Protein AF-A0A956NRP5-F1 (afdb_monomer)

Radius of gyration: 17.16 Å; Cα contacts (8 Å, |Δi|>4): 337; chains: 1; bounding box: 50×30×50 Å

Mean predicted aligned error: 6.6 Å

Sequence (161 aa):
PGDSTLALYGPAGWVKGKVTLPVVRRGLATGTPEEQLRQMMQPGAQNDGVVVPTVLGVHRRPDGRYVVVHYQSESQDLEGTSRLEFARANYWISLLSADLAQGCVDGQLPDPPAELVRPIFHGDTVSLYVRHESAGDGVRHVLRKYLVSETGCQWLPVGSG

Nearest PDB structures (foldseek):
  5bka-assembly1_B  TM=5.297E-01  e=4.860E+00  Streptomyces coelicolor A3(2)
  5bka-assembl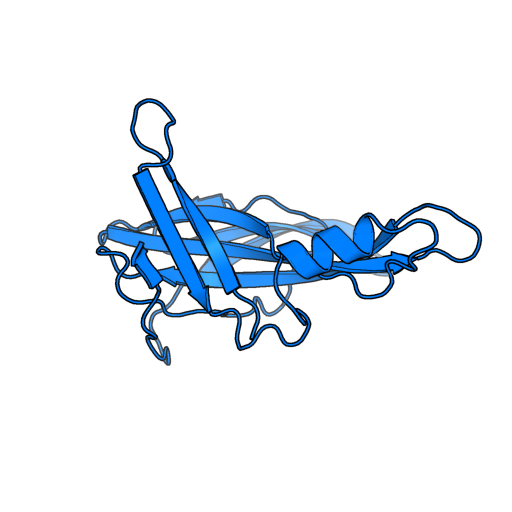y2_F  TM=5.244E-01  e=4.619E+00  Streptomyces coelicolor A3(2)
  5bka-assembly2_E  TM=5.013E-01  e=6.272E+00  Streptomyces coelicolor A3(2)
  5jqm-assembly1_B  TM=3.023E-01  e=2.262E+00  Saccharomyces cerevisiae S288C
  5jqm-assembly1_A  TM=2.703E-01  e=6.272E+00  Saccharomyces cerevisiae S288C

pLDDT: mean 84.11, std 10.24, range [55.72, 96.81]

Solvent-accessible surface area (backbone atoms only — not comparable to full-atom values): 9411 Å² total; per-residue (Å²): 124,20,67,47,76,44,77,39,64,42,100,86,70,46,80,72,37,38,39,36,39,67,44,76,76,65,88,57,54,72,61,48,71,68,55,48,52,53,49,71,68,39,90,87,53,78,51,58,62,46,48,57,81,39,80,66,40,76,43,76,30,91,89,47,26,32,44,37,35,33,36,35,39,31,27,35,62,42,88,98,52,97,49,78,41,73,76,41,45,45,37,30,38,28,41,29,44,64,85,49,53,33,26,34,56,64,43,67,52,93,78,49,44,77,62,96,62,70,64,44,80,56,74,60,32,44,31,41,66,29,75,44,77,45,101,85,78,50,80,45,78,45,78,48,77,44,78,69,74,75,79,92,59,67,74,37,82,28,50,68,90

Foldseek 3Di:
DEWDKDFDADPVGDGPWIKIDDPPPVVQDDDYPVVLVVQVPDVPRFQASRKDWDWQDWDQAPVQKIKTKIKIFGWHDDPPDPDTDGPDIWIFIKIADNVSFKIQTGDTDPDDARDDFHWDDDHQKTWTWHWDQDPPPGIDIDIDIDGHDPPPTDIDTIDID

Structure (mmCIF, N/CA/C/O backbone):
data_AF-A0A956NRP5-F1
#
_entry.id   AF-A0A956NRP5-F1
#
loop_
_atom_site.group_PDB
_atom_site.id
_atom_site.type_symbol
_atom_site.label_atom_id
_atom_site.label_alt_id
_atom_site.label_comp_id
_atom_site.label_asym_id
_atom_site.label_entity_id
_atom_site.label_seq_id
_atom_site.pdbx_PDB_ins_code
_atom_site.Cartn_x
_atom_site.Cartn_y
_atom_site.Cartn_z
_atom_site.occupancy
_atom_site.B_iso_or_equiv
_atom_site.auth_seq_id
_atom_site.auth_comp_id
_atom_site.auth_asym_id
_atom_site.auth_atom_id
_atom_site.pdbx_PDB_model_num
ATOM 1 N N . PRO A 1 1 ? -4.810 16.072 -5.680 1.00 57.84 1 PRO A N 1
ATOM 2 C CA . PRO A 1 1 ? -4.176 14.933 -4.974 1.00 57.84 1 PRO A CA 1
ATOM 3 C C . PRO A 1 1 ? -4.887 13.647 -5.381 1.00 57.84 1 PRO A C 1
ATOM 5 O O . PRO A 1 1 ? -6.111 13.660 -5.439 1.00 57.84 1 PRO A O 1
ATOM 8 N N . GLY A 1 2 ? -4.144 12.600 -5.740 1.00 65.69 2 GLY A N 1
ATOM 9 C CA . GLY A 1 2 ? -4.763 11.309 -6.029 1.00 65.69 2 GLY A CA 1
ATOM 10 C C . GLY A 1 2 ? -5.356 10.687 -4.764 1.00 65.69 2 GLY A C 1
ATOM 11 O O . GLY A 1 2 ? -4.888 10.962 -3.654 1.00 65.69 2 GLY A O 1
ATOM 12 N N . ASP A 1 3 ? -6.314 9.786 -4.960 1.00 74.75 3 ASP A N 1
ATOM 13 C CA . ASP A 1 3 ? -6.931 8.980 -3.910 1.00 74.75 3 ASP A CA 1
ATOM 14 C C . ASP A 1 3 ? -6.869 7.490 -4.278 1.00 74.75 3 ASP A C 1
ATOM 16 O O . ASP A 1 3 ? -6.924 7.118 -5.452 1.00 74.75 3 ASP A O 1
ATOM 20 N N . SER A 1 4 ? -6.762 6.618 -3.273 1.00 78.69 4 SER A N 1
ATOM 21 C CA . SER A 1 4 ? -6.890 5.166 -3.439 1.00 78.69 4 SER A CA 1
ATOM 22 C C . SER A 1 4 ? -8.109 4.676 -2.672 1.00 78.69 4 SER A C 1
ATOM 24 O O . SER A 1 4 ? -8.189 4.824 -1.455 1.00 78.69 4 SER A O 1
ATOM 26 N N . THR A 1 5 ? -9.067 4.083 -3.379 1.00 84.38 5 THR A N 1
ATOM 27 C CA . THR A 1 5 ? -10.317 3.619 -2.773 1.00 84.38 5 THR A CA 1
ATOM 28 C C . THR A 1 5 ? -10.301 2.113 -2.540 1.00 84.38 5 THR A C 1
ATOM 30 O O . THR A 1 5 ? -10.093 1.321 -3.457 1.00 84.38 5 THR A O 1
ATOM 33 N N . LEU A 1 6 ? -10.584 1.714 -1.304 1.00 84.38 6 LEU A N 1
ATOM 34 C CA . LEU A 1 6 ? -10.861 0.341 -0.905 1.00 84.38 6 LEU A CA 1
ATOM 35 C C . LEU A 1 6 ? -12.370 0.128 -0.868 1.00 84.38 6 LEU A C 1
ATOM 37 O O . LEU A 1 6 ? -13.071 0.811 -0.127 1.00 84.38 6 LEU A O 1
ATOM 41 N N . ALA A 1 7 ? -12.877 -0.842 -1.623 1.00 86.06 7 ALA A N 1
ATOM 42 C CA . ALA A 1 7 ? -14.251 -1.300 -1.459 1.00 86.06 7 ALA A CA 1
ATOM 43 C C . ALA A 1 7 ? -14.341 -2.271 -0.273 1.00 86.06 7 ALA A C 1
ATOM 45 O O . ALA A 1 7 ? -13.576 -3.233 -0.178 1.00 86.06 7 ALA A O 1
ATOM 46 N N . LEU A 1 8 ? -15.291 -2.025 0.626 1.00 83.19 8 LEU A N 1
ATOM 47 C CA . LEU A 1 8 ? -15.625 -2.915 1.730 1.00 83.19 8 LEU A CA 1
ATOM 48 C C . LEU A 1 8 ? -16.727 -3.858 1.265 1.00 83.19 8 LEU A C 1
ATOM 50 O O . LEU A 1 8 ? -17.792 -3.398 0.863 1.00 83.19 8 LEU A O 1
ATOM 54 N N . TYR A 1 9 ? -16.498 -5.164 1.341 1.00 84.50 9 TYR A N 1
ATOM 55 C CA . TYR A 1 9 ? -17.477 -6.161 0.915 1.00 84.50 9 TYR A CA 1
ATOM 56 C C . TYR A 1 9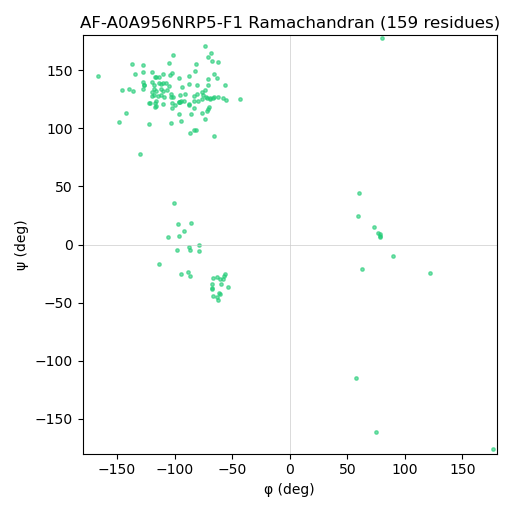 ? -18.152 -6.821 2.118 1.00 84.50 9 TYR A C 1
ATOM 58 O O . TYR A 1 9 ? -17.503 -7.166 3.106 1.00 84.50 9 TYR A O 1
ATOM 66 N N . GLY A 1 10 ? -19.472 -6.986 2.040 1.00 80.12 10 GLY A N 1
ATOM 67 C CA . GLY A 1 10 ? -20.236 -7.786 2.990 1.00 80.12 10 GLY A CA 1
ATOM 68 C C . GLY A 1 10 ? -20.014 -9.293 2.784 1.00 80.12 10 GLY A C 1
ATOM 69 O O . GLY A 1 10 ? -19.459 -9.702 1.764 1.00 80.12 10 GLY A O 1
ATOM 70 N N . PRO A 1 11 ? -20.503 -10.148 3.702 1.00 81.88 11 PRO A N 1
ATOM 71 C CA . PRO A 1 11 ? -20.330 -11.604 3.615 1.00 81.88 11 PRO A CA 1
ATOM 72 C C . PRO A 1 11 ? -20.866 -12.233 2.322 1.00 81.88 11 PRO A C 1
ATOM 74 O O . PRO A 1 11 ? -20.367 -13.261 1.884 1.00 81.88 11 PRO A O 1
ATOM 77 N N . ALA A 1 12 ? -21.869 -11.608 1.701 1.00 89.50 12 ALA A N 1
ATOM 78 C CA . ALA A 1 12 ? -22.452 -12.050 0.436 1.00 89.50 12 ALA A CA 1
ATOM 79 C C . ALA A 1 12 ? -21.797 -11.400 -0.804 1.00 89.50 12 ALA A C 1
ATOM 81 O O . ALA A 1 12 ? -22.344 -11.486 -1.898 1.00 89.50 12 ALA A O 1
ATOM 82 N N . GLY A 1 13 ? -20.653 -10.723 -0.648 1.00 86.12 13 GLY A N 1
ATOM 83 C CA . GLY A 1 13 ? -19.875 -10.164 -1.759 1.00 86.12 13 GLY A CA 1
ATOM 84 C C . GLY A 1 13 ? -20.400 -8.849 -2.343 1.00 86.12 13 GLY A C 1
ATOM 85 O O . GLY A 1 13 ? -19.863 -8.374 -3.338 1.00 86.12 13 GLY A O 1
ATOM 86 N N . TRP A 1 14 ? -21.418 -8.228 -1.744 1.00 88.56 14 TRP A N 1
ATOM 87 C CA . TRP A 1 14 ? -21.878 -6.888 -2.128 1.00 88.56 14 TRP A CA 1
ATOM 88 C C . TRP A 1 14 ? -21.015 -5.798 -1.487 1.00 88.56 14 TRP A C 1
ATOM 90 O O . TRP A 1 14 ? -20.511 -5.971 -0.376 1.00 88.56 14 TRP A O 1
ATOM 100 N N . VAL A 1 15 ? -20.865 -4.662 -2.171 1.00 87.81 15 VAL A N 1
ATOM 101 C CA . VAL A 1 15 ? -20.136 -3.498 -1.646 1.00 87.81 15 VAL A CA 1
ATOM 102 C C . VAL A 1 15 ? -20.967 -2.840 -0.544 1.00 87.81 15 VAL A C 1
ATOM 104 O O . VAL A 1 15 ? -22.045 -2.314 -0.807 1.00 87.81 15 VAL A O 1
ATOM 107 N N . LYS A 1 16 ? -20.462 -2.874 0.689 1.00 90.19 16 LYS A N 1
ATOM 108 C CA . LYS A 1 16 ? -21.072 -2.271 1.880 1.00 90.19 16 LYS A CA 1
ATOM 109 C C . LYS A 1 16 ? -20.668 -0.817 2.101 1.00 90.19 16 LYS A C 1
ATOM 111 O O . LYS A 1 16 ? -21.387 -0.088 2.771 1.00 90.19 16 LYS A O 1
ATOM 116 N N . GLY A 1 17 ? -19.525 -0.419 1.566 1.00 88.25 17 GLY A N 1
ATOM 117 C CA . GLY A 1 17 ? -19.005 0.934 1.694 1.00 88.25 17 GLY A CA 1
ATOM 118 C C . GLY A 1 17 ? -17.644 1.052 1.039 1.00 88.25 17 GLY A C 1
ATOM 119 O O . GLY A 1 17 ? -17.146 0.098 0.426 1.00 88.25 17 GLY A O 1
ATOM 120 N N . LYS A 1 18 ? -17.041 2.224 1.170 1.00 89.69 18 LYS A N 1
ATOM 121 C CA . LYS A 1 18 ? -15.720 2.524 0.629 1.00 89.69 18 LYS A CA 1
ATOM 122 C C . LYS A 1 18 ? -14.866 3.235 1.675 1.00 89.69 18 LYS A C 1
ATOM 124 O O . LYS A 1 18 ? -15.376 4.004 2.484 1.00 89.69 18 LYS A O 1
ATOM 129 N N . VAL A 1 19 ? -13.561 2.982 1.636 1.00 88.81 19 VAL A N 1
ATOM 130 C CA . VAL A 1 19 ? -12.552 3.757 2.368 1.00 88.81 19 VAL A CA 1
ATOM 131 C C . VAL A 1 19 ? -11.651 4.437 1.357 1.00 88.81 19 VAL A C 1
ATOM 133 O O . VAL A 1 19 ? -11.042 3.765 0.527 1.00 88.81 19 VAL A O 1
ATOM 136 N N . THR A 1 20 ? -11.551 5.755 1.436 1.00 88.31 20 THR A N 1
ATOM 137 C CA . THR A 1 20 ? -10.686 6.555 0.573 1.00 88.31 20 THR A CA 1
ATOM 138 C C . THR A 1 20 ? -9.428 6.951 1.329 1.00 88.31 20 THR A C 1
ATOM 140 O O . THR A 1 20 ? -9.481 7.658 2.336 1.00 88.31 20 THR A O 1
ATOM 143 N N . LEU A 1 21 ? -8.293 6.477 0.825 1.00 85.12 21 LEU A N 1
ATOM 144 C CA . LEU A 1 21 ? -6.960 6.749 1.335 1.00 85.12 21 LEU A CA 1
ATOM 145 C C . LEU A 1 21 ? -6.332 7.895 0.535 1.00 85.12 21 LEU A C 1
ATOM 147 O O . LEU A 1 21 ? -6.177 7.740 -0.681 1.00 85.12 21 LEU A O 1
ATOM 151 N N . PRO A 1 22 ? -5.918 8.997 1.181 1.00 81.44 22 PRO A N 1
ATOM 152 C CA . PRO A 1 22 ? -5.177 10.040 0.488 1.00 81.44 22 PRO A CA 1
ATOM 153 C C . PRO A 1 22 ? -3.817 9.489 0.045 1.00 81.44 22 PRO A C 1
ATOM 155 O O . PRO A 1 22 ? -3.071 8.979 0.880 1.00 81.44 22 PRO A O 1
ATOM 158 N N . VAL A 1 23 ? -3.473 9.614 -1.244 1.00 77.75 23 VAL A N 1
ATOM 159 C CA . VAL A 1 23 ? -2.159 9.180 -1.779 1.00 77.75 23 VAL A CA 1
ATOM 160 C C . VAL A 1 23 ? -1.184 10.344 -1.975 1.00 77.75 23 VAL A C 1
ATOM 162 O O . VAL A 1 23 ? -0.403 10.409 -2.928 1.00 77.75 23 VAL A O 1
ATOM 165 N N . VAL A 1 24 ? -1.260 11.307 -1.058 1.00 67.75 24 VAL A N 1
ATOM 166 C CA . VAL A 1 24 ? -0.603 12.621 -1.118 1.00 67.75 24 VAL A CA 1
ATOM 167 C C . VAL A 1 24 ? 0.917 12.564 -1.283 1.00 67.75 24 VAL A C 1
ATOM 169 O O . VAL A 1 24 ? 1.486 13.514 -1.818 1.00 67.75 24 VAL A O 1
ATOM 172 N N . ARG A 1 25 ? 1.588 11.485 -0.856 1.00 69.81 25 ARG A N 1
ATOM 173 C CA . ARG A 1 25 ? 3.062 11.385 -0.908 1.00 69.81 25 ARG A CA 1
ATOM 174 C C . ARG A 1 25 ? 3.591 10.615 -2.110 1.00 69.81 25 ARG A C 1
ATOM 176 O O . ARG A 1 25 ? 4.801 10.563 -2.305 1.00 69.81 25 ARG A O 1
ATOM 183 N N . ARG A 1 26 ? 2.716 10.029 -2.931 1.00 75.88 26 ARG A N 1
ATOM 184 C CA . ARG A 1 26 ? 3.152 9.098 -3.981 1.00 75.88 26 ARG A CA 1
ATOM 185 C C . ARG A 1 26 ? 3.719 9.764 -5.230 1.00 75.88 26 ARG A C 1
ATOM 187 O O . ARG A 1 26 ? 4.195 9.041 -6.097 1.00 75.88 26 ARG A O 1
ATOM 194 N N . GLY A 1 27 ? 3.666 11.099 -5.326 1.00 66.81 27 GLY A N 1
ATOM 195 C CA . GLY A 1 27 ? 4.378 11.960 -6.293 1.00 66.81 27 GLY A CA 1
ATOM 196 C C . GLY A 1 27 ? 4.055 11.779 -7.784 1.00 66.81 27 GLY A C 1
ATOM 197 O O . GLY A 1 27 ? 4.276 12.692 -8.566 1.00 66.81 27 GLY A O 1
ATOM 198 N N . LEU A 1 28 ? 3.516 10.625 -8.168 1.00 63.66 28 LEU A N 1
ATOM 199 C CA . LEU A 1 28 ? 3.370 10.161 -9.543 1.00 63.66 28 LEU A CA 1
ATOM 200 C C . LEU A 1 28 ? 1.892 10.074 -9.968 1.00 63.66 28 LEU A C 1
ATOM 202 O O . LEU A 1 28 ? 1.596 10.014 -11.150 1.00 63.66 28 LEU A O 1
ATOM 206 N N . ALA A 1 29 ? 0.940 10.075 -9.027 1.00 61.72 29 ALA A N 1
ATOM 207 C CA . ALA A 1 29 ? -0.484 10.061 -9.359 1.00 61.72 29 ALA A CA 1
ATOM 208 C C . ALA A 1 29 ? -0.987 11.497 -9.578 1.00 61.72 29 ALA A C 1
ATOM 210 O O . ALA A 1 29 ? -1.315 12.207 -8.622 1.00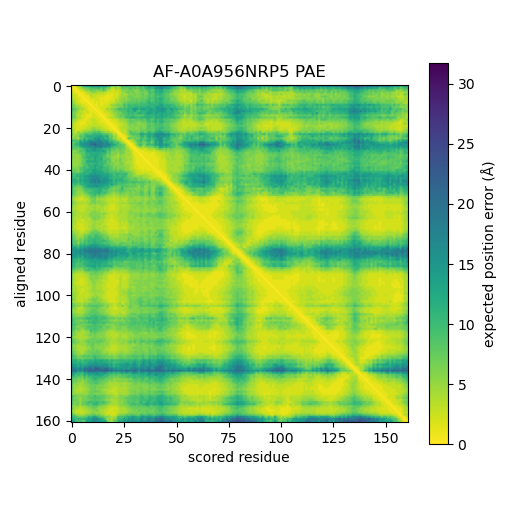 61.72 29 ALA A O 1
ATOM 211 N N . THR A 1 30 ? -1.034 11.932 -10.836 1.00 63.88 30 THR A N 1
ATOM 212 C CA . THR A 1 30 ? -1.763 13.137 -11.247 1.00 63.88 30 THR A CA 1
ATOM 213 C C . THR A 1 30 ? -3.167 12.736 -11.714 1.00 63.88 30 THR A C 1
ATOM 215 O O . THR A 1 30 ? -3.341 11.735 -12.406 1.00 63.88 30 THR A O 1
ATOM 218 N N . GLY A 1 31 ? -4.185 13.486 -11.283 1.00 67.19 31 GLY A N 1
ATOM 219 C CA . GLY A 1 31 ? -5.588 13.212 -11.616 1.00 67.19 31 GLY A CA 1
ATOM 220 C C . GLY A 1 31 ? -6.265 12.116 -10.781 1.00 67.19 31 GLY A C 1
ATOM 221 O O . GLY A 1 31 ? -5.680 11.510 -9.881 1.00 67.19 31 GLY A O 1
ATOM 222 N N . THR A 1 32 ? -7.547 11.919 -11.061 1.00 71.75 32 THR A N 1
ATOM 223 C CA . THR A 1 32 ? -8.403 10.857 -10.514 1.00 71.75 32 THR A CA 1
ATOM 224 C C . THR A 1 32 ? -8.198 9.538 -11.276 1.00 71.75 32 THR A C 1
ATOM 226 O O . THR A 1 32 ? -7.823 9.568 -12.452 1.00 71.75 32 THR A O 1
ATOM 229 N N . PRO A 1 33 ? -8.474 8.368 -10.666 1.00 69.50 33 PRO A N 1
ATOM 230 C CA . PRO A 1 33 ? -8.426 7.084 -11.372 1.00 69.50 33 PRO A CA 1
ATOM 231 C C . PRO A 1 33 ? -9.276 7.062 -12.651 1.00 69.50 33 PRO A C 1
ATOM 233 O O . PRO A 1 33 ? -8.879 6.477 -13.657 1.00 69.50 33 PRO A O 1
ATOM 236 N N . GLU A 1 34 ? -10.432 7.729 -12.644 1.00 72.94 34 GLU A N 1
ATOM 237 C CA . GLU A 1 34 ? -11.317 7.844 -13.803 1.00 72.94 34 GLU A CA 1
ATOM 238 C C . GLU A 1 34 ? -10.703 8.682 -14.928 1.00 72.94 34 GLU A C 1
ATOM 240 O O . GLU A 1 34 ? -10.897 8.365 -16.100 1.00 72.94 34 GLU A O 1
ATOM 245 N N . GLU A 1 35 ? -9.978 9.753 -14.600 1.00 76.38 35 GLU A N 1
ATOM 246 C CA . GLU A 1 35 ? -9.246 10.558 -15.584 1.00 76.38 35 GLU A CA 1
ATOM 247 C C . GLU A 1 35 ? -8.099 9.768 -16.206 1.00 76.38 35 GLU A C 1
ATOM 249 O O . GLU A 1 35 ? -7.969 9.769 -17.430 1.00 76.38 35 GLU A O 1
ATOM 254 N N . GLN A 1 36 ? -7.337 9.042 -15.388 1.00 75.12 36 GLN A N 1
ATOM 255 C CA . GLN A 1 36 ? -6.253 8.182 -15.863 1.00 75.12 36 GLN A CA 1
ATOM 256 C C . GLN A 1 36 ? -6.786 7.072 -16.770 1.00 75.12 36 GLN A C 1
ATOM 258 O O . GLN A 1 36 ? -6.296 6.895 -17.882 1.00 75.12 36 GLN A O 1
ATOM 263 N N . LEU A 1 37 ? -7.853 6.381 -16.354 1.00 76.88 37 LEU A N 1
ATOM 264 C CA . LEU A 1 37 ? -8.495 5.361 -17.181 1.00 76.88 37 LEU A CA 1
ATOM 265 C C . LEU A 1 37 ? -9.027 5.960 -18.487 1.00 76.88 37 LEU A C 1
ATOM 267 O O . LEU A 1 37 ? -8.861 5.373 -19.552 1.00 76.88 37 LEU A O 1
ATOM 271 N N . ARG A 1 38 ? -9.648 7.142 -18.431 1.00 81.94 38 ARG A N 1
ATOM 272 C CA . ARG A 1 38 ? -10.138 7.827 -19.632 1.00 81.94 38 ARG A CA 1
ATOM 273 C C . ARG A 1 38 ? -8.998 8.155 -20.590 1.00 81.94 38 ARG A C 1
ATOM 275 O O . ARG A 1 38 ? -9.184 7.975 -21.787 1.00 81.94 38 ARG A O 1
ATOM 282 N N . GLN A 1 39 ? -7.853 8.607 -20.082 1.00 78.62 39 GLN A N 1
ATOM 283 C CA . GLN A 1 39 ? -6.662 8.883 -20.883 1.00 78.62 39 GLN A CA 1
ATOM 284 C C . GLN A 1 39 ? -6.127 7.606 -21.542 1.00 78.62 39 GLN A C 1
ATOM 286 O O . GLN A 1 39 ? -5.910 7.610 -22.749 1.00 78.62 39 GLN A O 1
ATOM 291 N N . MET A 1 40 ? -6.034 6.498 -20.798 1.00 74.81 40 MET A N 1
ATOM 292 C CA . MET A 1 40 ? -5.610 5.194 -21.338 1.00 74.81 40 MET A CA 1
ATOM 293 C C . MET A 1 40 ? -6.526 4.667 -22.450 1.00 74.81 40 MET A C 1
ATOM 295 O O . MET A 1 40 ? -6.094 3.925 -23.328 1.00 74.81 40 MET A O 1
ATOM 299 N N . MET A 1 41 ? -7.812 5.019 -22.404 1.00 81.94 41 MET A N 1
ATOM 300 C CA . MET A 1 41 ? -8.815 4.560 -23.367 1.00 81.94 41 MET A CA 1
ATOM 301 C C . MET A 1 41 ? -8.896 5.437 -24.629 1.00 81.94 41 MET A C 1
ATOM 303 O O . MET A 1 41 ? -9.661 5.111 -25.540 1.00 81.94 41 MET A O 1
ATOM 307 N N . GLN A 1 42 ? -8.157 6.551 -24.708 1.00 82.56 42 GLN A N 1
ATOM 308 C CA . GLN A 1 42 ? -8.166 7.414 -25.892 1.00 82.56 42 GLN A CA 1
ATOM 309 C C . GLN A 1 42 ? -7.351 6.793 -27.042 1.00 82.56 42 GLN A C 1
ATOM 311 O O . GLN A 1 42 ? -6.201 6.398 -26.842 1.00 82.56 42 GLN A O 1
ATOM 316 N N . PRO A 1 43 ? -7.899 6.729 -28.273 1.00 78.44 43 PRO A N 1
ATOM 317 C CA . PRO A 1 43 ? -7.140 6.277 -29.434 1.00 78.44 43 PRO A CA 1
ATOM 318 C C . PRO A 1 43 ? -5.890 7.136 -29.655 1.00 78.44 43 PRO A C 1
ATOM 320 O O . PRO A 1 43 ? -5.990 8.355 -29.774 1.00 78.44 43 PRO A O 1
ATOM 323 N N . GLY A 1 44 ? -4.721 6.497 -29.737 1.00 77.38 44 GLY A N 1
ATOM 324 C CA . GLY A 1 44 ? -3.444 7.184 -29.955 1.00 77.38 44 GLY A CA 1
ATOM 325 C C . GLY A 1 44 ? -2.854 7.861 -28.714 1.00 77.38 44 GLY A C 1
ATOM 326 O O . GLY A 1 44 ? -1.875 8.590 -28.854 1.00 77.38 44 GLY A O 1
ATOM 327 N N . ALA A 1 45 ? -3.416 7.634 -27.522 1.00 73.94 45 ALA A N 1
ATOM 328 C CA . ALA A 1 45 ? -2.783 8.070 -26.285 1.00 73.94 45 ALA A CA 1
ATOM 329 C C . ALA A 1 45 ? -1.427 7.376 -26.106 1.00 73.94 45 ALA A C 1
ATOM 331 O O . ALA A 1 45 ? -1.343 6.147 -26.153 1.00 73.94 45 ALA A O 1
ATOM 332 N N . GLN A 1 46 ? -0.387 8.177 -25.884 1.00 69.38 46 GLN A N 1
ATOM 333 C CA . GLN A 1 46 ? 0.853 7.690 -25.294 1.00 69.38 46 GLN A CA 1
ATOM 334 C C . GLN A 1 46 ? 0.578 7.421 -23.817 1.00 69.38 46 GLN A C 1
ATOM 336 O O . GLN A 1 46 ? 0.028 8.278 -23.117 1.00 69.38 46 GLN A O 1
ATOM 341 N N . ASN A 1 47 ? 0.895 6.213 -23.364 1.00 68.56 47 ASN A N 1
ATOM 342 C CA . ASN A 1 47 ? 0.655 5.777 -21.985 1.00 68.56 47 ASN A CA 1
ATOM 343 C C . ASN A 1 47 ? 1.916 5.922 -21.120 1.00 68.56 47 ASN A C 1
ATOM 345 O O . ASN A 1 47 ? 2.014 5.335 -20.035 1.00 68.56 47 ASN A O 1
ATOM 349 N N . ASP A 1 48 ? 2.868 6.719 -21.596 1.00 68.44 48 ASP A N 1
ATOM 350 C CA . ASP A 1 48 ? 4.027 7.149 -20.833 1.00 68.44 48 ASP A CA 1
ATOM 351 C C . ASP A 1 48 ? 3.593 7.830 -19.537 1.00 68.44 48 ASP A C 1
ATOM 353 O O . ASP A 1 48 ? 2.808 8.783 -19.527 1.00 68.44 48 ASP A O 1
ATOM 357 N N . GLY A 1 49 ? 4.101 7.321 -18.417 1.00 65.88 49 GLY A N 1
ATOM 358 C CA . GLY A 1 49 ? 3.831 7.887 -17.101 1.00 65.88 49 GLY A CA 1
ATOM 359 C C . GLY A 1 49 ? 2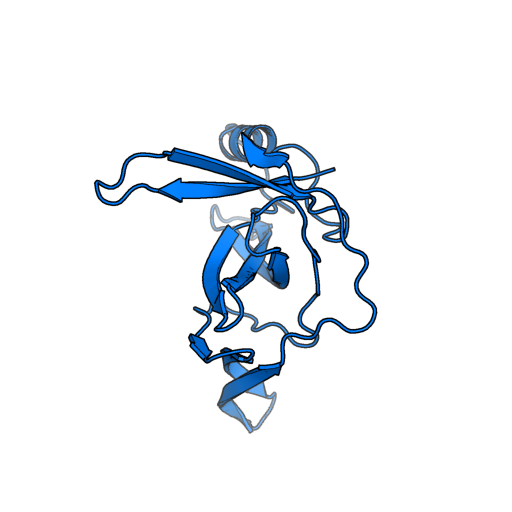.418 7.621 -16.583 1.00 65.88 49 GLY A C 1
ATOM 360 O O . GLY A 1 49 ? 2.001 8.261 -15.616 1.00 65.88 49 GLY A O 1
ATOM 361 N N . VAL A 1 50 ? 1.664 6.685 -17.177 1.00 68.25 50 VAL A N 1
ATOM 362 C CA . VAL A 1 50 ? 0.403 6.233 -16.578 1.00 68.25 50 VAL A CA 1
ATOM 363 C C . VAL A 1 50 ? 0.709 5.493 -15.282 1.00 68.25 50 VAL A C 1
ATOM 365 O O . VAL A 1 50 ? 1.493 4.544 -15.223 1.00 68.25 50 VAL A O 1
ATOM 368 N N . VAL A 1 51 ? 0.062 5.956 -14.218 1.00 73.12 51 VAL A N 1
ATOM 369 C CA . VAL A 1 51 ? 0.337 5.534 -12.853 1.00 73.12 51 VAL A CA 1
ATOM 370 C C . VAL A 1 51 ? -0.934 4.980 -12.246 1.00 73.12 51 VAL A C 1
ATOM 372 O O . VAL A 1 51 ? -1.809 5.738 -11.848 1.00 73.12 51 VAL A O 1
ATOM 375 N N . VAL A 1 52 ? -1.026 3.656 -12.137 1.00 70.19 52 VAL A N 1
ATOM 376 C CA . VAL A 1 52 ? -2.224 2.990 -11.607 1.00 70.19 52 VAL A CA 1
ATOM 377 C C . VAL A 1 52 ? -1.971 2.534 -10.167 1.00 70.19 52 VAL A C 1
ATOM 379 O O . VAL A 1 52 ? -1.278 1.532 -9.951 1.00 70.19 52 VAL A O 1
ATOM 382 N N . PRO A 1 53 ? -2.514 3.229 -9.148 1.00 76.75 53 PRO A N 1
ATOM 383 C CA . PRO A 1 53 ? -2.443 2.748 -7.778 1.00 76.75 53 PRO A CA 1
ATOM 384 C C . PRO A 1 53 ? -3.339 1.513 -7.624 1.00 76.75 53 PRO A C 1
ATOM 386 O O . PRO A 1 53 ? -4.556 1.575 -7.775 1.00 76.75 53 PRO A O 1
ATOM 389 N N . THR A 1 54 ? -2.738 0.384 -7.272 1.00 84.44 54 THR A N 1
ATOM 390 C CA . THR A 1 54 ? -3.426 -0.894 -7.078 1.00 84.44 54 THR A CA 1
ATOM 391 C C . THR A 1 54 ? -3.261 -1.356 -5.640 1.00 84.44 54 THR A C 1
ATOM 393 O O . THR A 1 54 ? -2.175 -1.280 -5.074 1.00 84.44 54 THR A O 1
ATOM 396 N N . VAL A 1 55 ? -4.322 -1.867 -5.024 1.00 89.94 55 VAL A N 1
ATOM 397 C CA . VAL A 1 55 ? -4.228 -2.518 -3.711 1.00 89.94 55 VAL A CA 1
ATOM 398 C C . VAL A 1 55 ? -3.895 -3.989 -3.930 1.00 89.94 55 VAL A C 1
ATOM 400 O O . VAL A 1 55 ? -4.655 -4.706 -4.575 1.00 89.94 55 VAL A O 1
ATOM 403 N N . LEU A 1 56 ? -2.763 -4.444 -3.394 1.00 91.88 56 LEU A N 1
ATOM 404 C CA . LEU A 1 56 ? -2.315 -5.835 -3.537 1.00 91.88 56 LEU A CA 1
ATOM 405 C C . LEU A 1 56 ? -2.730 -6.731 -2.384 1.00 91.88 56 LEU A C 1
ATOM 407 O O . LEU A 1 56 ? -2.817 -7.949 -2.544 1.00 91.88 56 LEU A O 1
ATOM 411 N N . GLY A 1 57 ? -2.942 -6.147 -1.211 1.00 93.25 57 GLY A N 1
ATOM 412 C CA . GLY A 1 57 ? -3.291 -6.907 -0.030 1.00 93.25 57 GLY A CA 1
ATOM 413 C C . GLY A 1 57 ? -3.793 -6.021 1.090 1.00 93.25 57 GLY A C 1
ATOM 414 O O . GLY A 1 57 ? -3.312 -4.905 1.281 1.00 93.25 57 GLY A O 1
ATOM 415 N N . VAL A 1 58 ? -4.750 -6.562 1.834 1.00 95.38 58 VAL A N 1
ATOM 416 C CA . VAL A 1 58 ? -5.285 -5.979 3.060 1.00 95.38 58 VAL A CA 1
ATOM 417 C C . VAL A 1 58 ? -5.207 -7.046 4.141 1.00 95.38 58 VAL A C 1
ATOM 419 O O . VAL A 1 58 ? -5.580 -8.197 3.907 1.00 95.38 58 VAL A O 1
ATOM 422 N N . HIS A 1 59 ? -4.730 -6.673 5.321 1.00 96.19 59 HIS A N 1
ATOM 423 C CA . HIS A 1 59 ? -4.612 -7.573 6.458 1.00 96.19 59 HIS A CA 1
ATOM 424 C C . HIS A 1 59 ? -5.081 -6.899 7.732 1.00 96.19 59 HIS A C 1
ATOM 426 O O . HIS A 1 59 ? -4.657 -5.789 8.039 1.00 96.19 5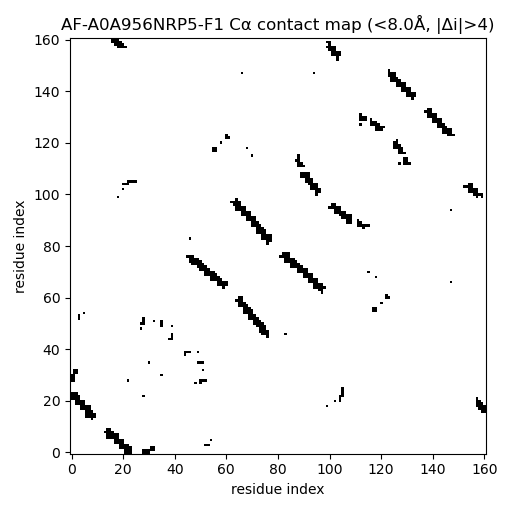9 HIS A O 1
ATOM 432 N N . ARG A 1 60 ? -5.921 -7.594 8.497 1.00 95.94 60 ARG A N 1
ATOM 433 C CA . ARG A 1 60 ? -6.326 -7.152 9.827 1.00 95.94 60 ARG A CA 1
ATOM 434 C C . ARG A 1 60 ? -5.325 -7.659 10.862 1.00 95.94 60 ARG A C 1
ATOM 436 O O . ARG A 1 60 ? -5.150 -8.868 10.996 1.00 95.94 60 ARG A O 1
ATOM 443 N N . ARG A 1 61 ? -4.700 -6.738 11.592 1.00 95.62 61 ARG A N 1
ATOM 444 C CA . ARG A 1 61 ? -3.781 -7.019 12.701 1.00 95.62 61 ARG A CA 1
ATOM 445 C C . ARG A 1 61 ? -4.540 -7.560 13.923 1.00 95.62 61 ARG A C 1
ATOM 447 O O . ARG A 1 61 ? -5.750 -7.341 14.034 1.00 95.62 61 ARG A O 1
ATOM 454 N N . PRO A 1 62 ? -3.850 -8.217 14.877 1.00 94.94 62 PRO A N 1
ATOM 455 C CA . PRO A 1 62 ? -4.470 -8.710 16.112 1.00 94.94 62 PRO A CA 1
ATOM 456 C C . PRO A 1 62 ? -5.151 -7.621 16.956 1.00 94.94 62 PRO A C 1
ATOM 458 O O . PRO A 1 62 ? -6.136 -7.894 17.633 1.00 94.94 62 PRO A O 1
ATOM 461 N N . ASP A 1 63 ? -4.657 -6.385 16.883 1.00 94.81 63 ASP A N 1
ATOM 462 C CA . ASP A 1 63 ? -5.236 -5.209 17.550 1.00 94.81 63 ASP A CA 1
ATOM 463 C C . ASP A 1 63 ? -6.459 -4.611 16.822 1.00 94.81 63 ASP A C 1
ATOM 465 O O . ASP A 1 63 ? -7.044 -3.628 17.275 1.00 94.81 63 ASP A O 1
ATOM 469 N N . GLY A 1 64 ? -6.857 -5.195 15.690 1.00 95.94 64 GLY A N 1
ATOM 470 C CA . GLY A 1 64 ? -8.003 -4.776 14.896 1.00 95.94 64 GLY A CA 1
ATOM 471 C C . GLY A 1 64 ? -7.715 -3.731 13.817 1.00 95.94 64 GLY A C 1
ATOM 472 O O . GLY A 1 64 ? -8.604 -3.524 12.990 1.00 95.94 64 GLY A O 1
ATOM 473 N N . ARG A 1 65 ? -6.520 -3.124 13.778 1.00 96.06 65 ARG A N 1
ATOM 474 C CA . ARG A 1 65 ? -6.080 -2.203 12.710 1.00 96.06 65 ARG A CA 1
ATOM 475 C C . ARG A 1 65 ? -5.878 -2.938 11.387 1.00 96.06 65 ARG A C 1
ATOM 477 O O . ARG A 1 65 ? -5.759 -4.164 11.365 1.00 96.06 65 ARG A O 1
ATOM 484 N N . TYR A 1 66 ? -5.790 -2.203 10.279 1.00 96.06 66 TYR A N 1
ATOM 485 C CA . TYR A 1 66 ? -5.593 -2.802 8.953 1.00 96.06 66 TYR A CA 1
ATOM 486 C C . TYR A 1 66 ? -4.311 -2.327 8.285 1.00 96.06 66 TYR A C 1
ATOM 488 O O . TYR A 1 66 ? -4.103 -1.133 8.124 1.00 96.06 66 TYR A O 1
ATOM 496 N N . VAL A 1 67 ? -3.480 -3.262 7.836 1.00 96.25 67 VAL A N 1
ATOM 497 C CA . VAL A 1 67 ? -2.348 -2.992 6.947 1.00 96.25 67 VAL A CA 1
ATOM 498 C C . VAL A 1 67 ? -2.826 -3.124 5.509 1.00 96.25 67 VAL A C 1
ATOM 500 O O . VAL A 1 67 ? -3.422 -4.137 5.142 1.00 96.25 67 VAL A O 1
ATOM 503 N N . VAL A 1 68 ? -2.537 -2.122 4.691 1.00 95.25 68 VAL A N 1
ATOM 504 C CA . VAL A 1 68 ? -2.868 -2.080 3.268 1.00 95.25 68 VAL A CA 1
ATOM 505 C C . VAL A 1 68 ? -1.574 -1.923 2.489 1.00 95.25 68 VAL A C 1
ATOM 507 O O . VAL A 1 68 ? -0.835 -0.963 2.696 1.00 95.25 68 VAL A O 1
ATOM 510 N N . VAL A 1 69 ? -1.294 -2.863 1.592 1.00 94.56 69 VAL A N 1
ATOM 511 C CA . VAL A 1 69 ? -0.158 -2.779 0.671 1.00 94.56 69 VAL A CA 1
ATOM 512 C C . VAL A 1 69 ? -0.674 -2.305 -0.672 1.00 94.56 69 VAL A C 1
ATOM 514 O O . VAL A 1 69 ? -1.501 -2.965 -1.308 1.00 94.56 69 VAL A O 1
ATOM 517 N N . HIS A 1 70 ? -0.156 -1.168 -1.106 1.00 92.06 70 HIS A N 1
ATOM 518 C CA . HIS A 1 70 ? -0.379 -0.623 -2.425 1.00 92.06 70 HIS A CA 1
ATOM 519 C C . HIS A 1 70 ? 0.829 -0.873 -3.313 1.00 92.06 70 HIS A C 1
ATOM 521 O O . HIS A 1 70 ? 1.976 -0.834 -2.872 1.00 92.06 70 HIS A O 1
ATOM 527 N N . TYR A 1 71 ? 0.531 -1.060 -4.582 1.00 89.88 71 TYR A N 1
ATOM 528 C CA . TYR A 1 71 ? 1.461 -1.099 -5.683 1.00 89.88 71 TYR A CA 1
ATOM 529 C C . TYR A 1 71 ? 1.162 0.048 -6.616 1.00 89.88 71 TYR A C 1
ATOM 531 O O . TYR A 1 71 ? 0.008 0.423 -6.819 1.00 89.88 71 TYR A O 1
ATOM 539 N N . GLN A 1 72 ? 2.215 0.599 -7.178 1.00 86.38 72 GLN A N 1
ATOM 540 C CA . GLN A 1 72 ? 2.118 1.665 -8.136 1.00 86.38 72 GLN A CA 1
ATOM 541 C C . GLN A 1 72 ? 3.186 1.443 -9.185 1.00 86.38 72 GLN A C 1
ATOM 543 O O . GLN A 1 72 ? 4.380 1.506 -8.887 1.00 86.38 72 GLN A O 1
ATOM 548 N N . SER A 1 73 ? 2.734 1.153 -10.395 1.00 84.12 73 SER A N 1
ATOM 549 C CA . SER A 1 73 ? 3.594 1.048 -11.558 1.00 84.12 73 SER A CA 1
ATOM 550 C C . SER A 1 73 ? 3.597 2.347 -12.334 1.00 84.12 73 SER A C 1
ATOM 552 O O . SER A 1 73 ? 2.551 2.973 -12.478 1.00 84.12 73 SER A O 1
ATOM 554 N N . GLU A 1 74 ? 4.754 2.691 -12.871 1.00 80.38 74 GLU A N 1
ATOM 555 C CA . GLU A 1 74 ? 4.901 3.650 -13.956 1.00 80.38 74 GLU A CA 1
ATOM 556 C C . GLU A 1 74 ? 5.121 2.854 -15.244 1.00 80.38 74 GLU A C 1
ATOM 558 O O . GLU A 1 74 ? 6.034 2.021 -15.303 1.00 80.38 74 GLU A O 1
ATOM 563 N N . SER A 1 75 ? 4.247 3.040 -16.234 1.00 76.81 75 SER A N 1
ATOM 564 C CA . SER A 1 75 ? 4.449 2.471 -17.567 1.00 76.81 75 SER A CA 1
ATOM 565 C C . SER A 1 75 ? 5.276 3.401 -18.444 1.00 76.81 75 SER A C 1
ATOM 567 O O . SER A 1 75 ? 5.135 4.621 -18.373 1.00 76.81 75 SER A O 1
ATOM 569 N N . GLN A 1 76 ? 6.103 2.799 -19.292 1.00 75.25 76 GLN A N 1
ATOM 570 C CA . GLN A 1 76 ? 6.718 3.452 -20.441 1.00 75.25 76 GLN A CA 1
ATOM 571 C C . GLN A 1 76 ? 6.273 2.725 -21.713 1.00 75.25 76 GLN A C 1
ATOM 573 O O . GLN A 1 76 ? 6.177 1.488 -21.733 1.00 75.25 76 GLN A O 1
ATOM 578 N N . ASP A 1 77 ? 5.992 3.486 -22.760 1.00 72.38 77 ASP A N 1
ATOM 579 C CA . ASP A 1 77 ? 5.779 2.974 -24.100 1.00 72.38 77 ASP A CA 1
ATOM 580 C C . ASP A 1 77 ? 7.132 2.516 -24.656 1.00 72.38 77 ASP A C 1
ATOM 582 O O . ASP A 1 77 ? 8.119 3.253 -24.699 1.00 72.38 77 ASP A O 1
ATOM 586 N N . LEU A 1 78 ? 7.194 1.263 -25.103 1.00 71.44 78 LEU A N 1
ATOM 587 C CA . LEU A 1 78 ? 8.335 0.785 -25.876 1.00 71.44 78 LEU A CA 1
ATOM 588 C C . LEU A 1 78 ? 8.223 1.337 -27.294 1.00 71.44 78 LEU A C 1
ATOM 590 O O . LEU A 1 78 ? 7.324 0.927 -28.038 1.00 71.44 78 LEU A O 1
ATOM 594 N N . GLU A 1 79 ? 9.148 2.227 -27.669 1.00 72.25 79 GLU A N 1
ATOM 595 C CA . GLU A 1 79 ? 9.211 2.835 -29.002 1.00 72.25 79 GLU A CA 1
ATOM 596 C C . GLU A 1 79 ? 8.975 1.797 -30.112 1.00 72.25 79 GLU A C 1
ATOM 598 O O . GLU A 1 79 ? 9.639 0.762 -30.197 1.00 72.25 79 GLU A O 1
ATOM 603 N N . GLY A 1 80 ? 7.997 2.074 -30.978 1.00 67.81 80 GLY A N 1
ATOM 604 C CA . GLY A 1 80 ? 7.666 1.212 -32.116 1.00 67.81 80 GLY A CA 1
ATOM 605 C C . GLY A 1 80 ? 6.849 -0.040 -31.777 1.00 67.81 80 GLY A C 1
ATOM 606 O O . GLY A 1 80 ? 6.611 -0.859 -32.666 1.00 67.81 80 GLY A O 1
ATOM 607 N N . THR A 1 81 ? 6.378 -0.197 -30.537 1.00 67.81 81 THR A N 1
ATOM 608 C CA . THR A 1 81 ? 5.477 -1.287 -30.140 1.00 67.81 81 THR A CA 1
ATOM 609 C C . THR A 1 81 ? 4.226 -0.754 -29.441 1.00 67.81 81 THR A C 1
ATOM 611 O O . THR A 1 81 ? 4.243 0.301 -28.825 1.00 67.81 81 THR A O 1
ATOM 614 N N . SER A 1 82 ? 3.126 -1.507 -29.494 1.00 66.56 82 SER A N 1
ATOM 615 C CA . SER A 1 82 ? 1.939 -1.271 -28.658 1.00 66.56 82 SER A CA 1
ATOM 616 C C . SER A 1 82 ? 2.044 -1.942 -27.279 1.00 66.56 82 SER A C 1
ATOM 618 O O . SER A 1 82 ? 1.026 -2.204 -26.634 1.00 66.56 82 SER A O 1
ATOM 620 N N . ARG A 1 83 ? 3.259 -2.311 -26.845 1.00 66.56 83 ARG A N 1
ATOM 621 C CA . ARG A 1 83 ? 3.493 -2.992 -25.568 1.00 66.56 83 ARG A CA 1
ATOM 622 C C . ARG A 1 83 ? 3.867 -1.980 -24.491 1.00 66.56 83 ARG A C 1
ATOM 624 O O . ARG A 1 83 ? 4.813 -1.221 -24.657 1.00 66.56 83 ARG A O 1
ATOM 631 N N . LEU A 1 84 ? 3.151 -2.056 -23.373 1.00 67.12 84 LEU A N 1
ATOM 632 C CA . LEU A 1 84 ? 3.488 -1.353 -22.140 1.00 67.12 84 LEU A CA 1
ATOM 633 C C . LEU A 1 84 ? 4.522 -2.161 -21.364 1.00 67.12 84 LEU A C 1
ATOM 635 O O . LEU A 1 84 ? 4.301 -3.346 -21.092 1.00 67.12 84 LEU A O 1
ATOM 639 N N . GLU A 1 85 ? 5.616 -1.516 -20.978 1.00 73.06 85 GLU A N 1
ATOM 640 C CA . GLU A 1 85 ? 6.561 -2.065 -20.012 1.00 73.06 85 GLU A CA 1
ATOM 641 C 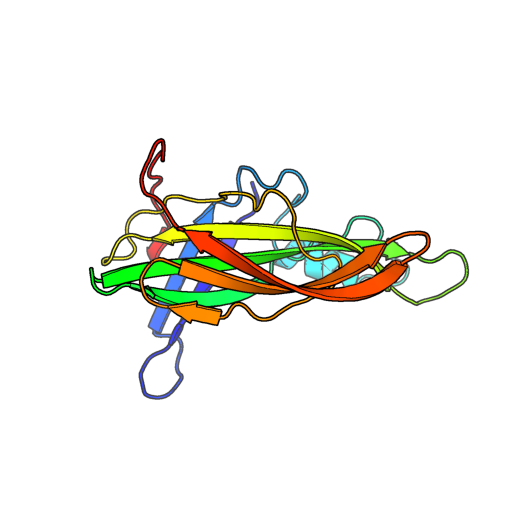C . GLU A 1 85 ? 6.475 -1.284 -18.703 1.00 73.06 85 GLU A C 1
ATOM 643 O O . GLU A 1 85 ? 6.339 -0.061 -18.684 1.00 73.06 85 GLU A O 1
ATOM 648 N N . PHE A 1 86 ? 6.526 -2.004 -17.585 1.00 72.19 86 PHE A N 1
ATOM 649 C CA . PHE A 1 86 ? 6.547 -1.390 -16.265 1.00 72.19 86 PHE A CA 1
ATOM 650 C C . PHE A 1 86 ? 7.974 -0.943 -15.953 1.00 72.19 86 PHE A C 1
ATOM 652 O O . PHE A 1 86 ? 8.803 -1.745 -15.529 1.00 72.19 86 PHE A O 1
ATOM 659 N N . ALA A 1 87 ? 8.251 0.342 -16.165 1.00 71.44 87 ALA A N 1
ATOM 660 C CA . ALA A 1 87 ? 9.569 0.935 -15.966 1.00 71.44 87 ALA A CA 1
ATOM 661 C C . ALA A 1 87 ? 9.973 0.954 -14.485 1.00 71.44 87 ALA A C 1
ATOM 663 O O . ALA A 1 87 ? 11.134 0.741 -14.129 1.00 71.44 87 ALA A O 1
ATOM 664 N N . ARG A 1 88 ? 9.004 1.216 -13.598 1.00 77.75 88 ARG A N 1
ATOM 665 C CA . ARG A 1 88 ? 9.245 1.312 -12.158 1.00 77.75 88 ARG A CA 1
ATOM 666 C C . ARG A 1 88 ? 8.059 0.798 -11.356 1.00 77.75 88 ARG A C 1
ATOM 668 O O . ARG A 1 88 ? 6.919 1.189 -11.588 1.00 77.75 88 ARG A O 1
ATOM 675 N N . ALA A 1 89 ? 8.354 -0.034 -10.363 1.00 84.94 89 ALA A N 1
ATOM 676 C CA . ALA A 1 89 ? 7.403 -0.536 -9.384 1.00 84.94 89 ALA A CA 1
ATOM 677 C C . ALA A 1 89 ? 7.687 0.074 -8.007 1.00 84.94 89 ALA A C 1
ATOM 679 O O . ALA A 1 89 ? 8.766 -0.100 -7.443 1.00 84.94 89 ALA A O 1
ATOM 680 N N . ASN A 1 90 ? 6.701 0.767 -7.445 1.00 89.12 90 ASN A N 1
ATOM 681 C CA . ASN A 1 90 ? 6.755 1.302 -6.091 1.00 89.12 90 ASN A CA 1
ATOM 682 C C . ASN A 1 90 ? 5.728 0.598 -5.211 1.00 89.12 90 ASN A C 1
ATOM 684 O O . ASN A 1 90 ? 4.589 0.368 -5.619 1.00 89.12 90 ASN A O 1
ATOM 688 N N . TYR A 1 91 ? 6.129 0.297 -3.980 1.00 92.25 91 TYR A N 1
ATOM 689 C CA . TYR A 1 91 ? 5.264 -0.311 -2.980 1.00 92.25 91 TYR A CA 1
ATOM 690 C C . TYR A 1 91 ? 5.117 0.628 -1.798 1.00 92.25 91 TYR A C 1
ATOM 692 O O . TYR A 1 91 ? 6.103 1.158 -1.280 1.00 92.25 91 TYR A O 1
ATOM 700 N N . TRP A 1 92 ? 3.876 0.792 -1.364 1.00 92.69 92 TRP A N 1
ATOM 701 C CA . TRP A 1 92 ? 3.504 1.672 -0.269 1.00 92.69 92 TRP A CA 1
ATOM 702 C C . TRP A 1 92 ? 2.679 0.894 0.741 1.00 92.69 92 TRP A C 1
ATOM 704 O O . TRP A 1 92 ? 1.824 0.092 0.368 1.00 92.69 92 TRP A O 1
ATOM 714 N N . ILE A 1 93 ? 2.913 1.140 2.020 1.00 93.88 93 ILE A N 1
ATOM 715 C CA . ILE A 1 93 ? 2.145 0.565 3.113 1.00 93.88 93 ILE A CA 1
ATOM 716 C C . ILE A 1 93 ? 1.361 1.683 3.786 1.00 93.88 93 ILE A C 1
ATOM 718 O O . ILE A 1 93 ? 1.926 2.703 4.174 1.00 93.88 93 ILE A O 1
ATOM 722 N N . SER A 1 94 ? 0.063 1.460 3.942 1.00 94.81 94 SER A N 1
ATOM 723 C CA . SER A 1 94 ? -0.809 2.279 4.776 1.00 94.81 94 SER A CA 1
ATOM 724 C C . SER A 1 94 ? -1.298 1.443 5.956 1.00 94.81 94 SER A C 1
ATOM 726 O O . SER A 1 94 ? -1.562 0.248 5.811 1.00 94.81 94 SER A O 1
ATOM 728 N N . LEU A 1 95 ? -1.440 2.060 7.121 1.00 95.62 95 LEU A N 1
ATOM 729 C CA . LEU A 1 95 ? -2.018 1.462 8.317 1.00 95.62 95 LEU A CA 1
ATOM 730 C C . LEU A 1 95 ? -3.280 2.237 8.698 1.00 95.62 95 LEU A C 1
ATOM 732 O O . LEU A 1 95 ? -3.232 3.441 8.911 1.00 95.62 95 LEU A O 1
ATOM 736 N N . LEU A 1 96 ? -4.411 1.548 8.770 1.00 95.75 96 LEU A N 1
ATOM 737 C CA . LEU A 1 96 ? -5.714 2.117 9.094 1.00 95.75 96 LEU A CA 1
ATOM 738 C C . LEU A 1 96 ? -6.119 1.787 10.522 1.00 95.75 96 LEU A C 1
ATOM 740 O O . LEU A 1 96 ? -5.854 0.685 11.013 1.00 95.75 96 LEU A O 1
ATOM 744 N N . SER A 1 97 ? -6.816 2.724 11.159 1.00 95.75 97 SER A N 1
ATOM 745 C CA . SER A 1 97 ? -7.450 2.510 12.452 1.00 95.75 97 SER A CA 1
ATOM 746 C C . SER A 1 97 ? -8.519 1.415 12.351 1.00 95.75 97 SER A C 1
ATOM 748 O O . SER A 1 97 ? -9.040 1.114 11.275 1.00 95.75 97 SER A O 1
ATOM 750 N N . ALA A 1 98 ? -8.842 0.779 13.479 1.00 94.56 98 ALA A N 1
ATOM 751 C CA . ALA A 1 98 ? -9.782 -0.346 13.510 1.00 94.56 98 ALA A CA 1
ATOM 752 C C . ALA A 1 98 ? -11.211 0.041 13.080 1.00 94.56 98 ALA A C 1
ATOM 754 O O . ALA A 1 98 ? -11.946 -0.794 12.552 1.00 94.56 98 ALA A O 1
ATOM 755 N N . ASP A 1 99 ? -11.584 1.301 13.297 1.00 93.94 99 ASP A N 1
ATOM 756 C CA . ASP A 1 99 ? -12.854 1.905 12.888 1.00 93.94 99 ASP A CA 1
ATOM 757 C C . ASP A 1 99 ? -12.824 2.494 11.468 1.00 93.94 99 ASP A C 1
ATOM 759 O O . ASP A 1 99 ? -13.850 2.972 10.993 1.00 93.94 99 ASP A O 1
ATOM 763 N N . LEU A 1 100 ? -11.673 2.436 10.784 1.00 93.38 100 LEU A N 1
ATOM 764 C CA . LEU A 1 100 ? -11.456 2.991 9.447 1.00 93.38 100 LEU A CA 1
ATOM 765 C C . LEU A 1 100 ? -11.708 4.508 9.360 1.00 93.38 100 LEU A C 1
ATOM 767 O O . LEU A 1 100 ? -12.011 5.004 8.280 1.00 93.38 100 LEU A O 1
ATOM 771 N N . ALA A 1 101 ? -11.595 5.246 10.468 1.00 93.56 101 ALA A N 1
ATOM 772 C CA . ALA A 1 101 ? -11.760 6.701 10.484 1.00 93.56 101 ALA A CA 1
ATOM 773 C C . ALA A 1 101 ? -10.461 7.456 10.159 1.00 93.56 101 ALA A C 1
ATOM 775 O O . ALA A 1 101 ? -10.493 8.579 9.648 1.00 93.56 101 ALA A O 1
ATOM 776 N N . GLN A 1 102 ? -9.304 6.854 10.452 1.00 95.44 102 GLN A N 1
ATOM 777 C CA . GLN A 1 102 ? -7.996 7.467 10.240 1.00 95.44 102 GLN A CA 1
ATOM 778 C C . GLN A 1 102 ? -6.991 6.483 9.636 1.00 95.44 102 GLN A C 1
ATOM 780 O O . GLN A 1 102 ? -7.098 5.265 9.788 1.00 95.44 102 GLN A O 1
ATOM 785 N N . GLY A 1 103 ? -5.983 7.025 8.958 1.00 94.19 103 GLY A N 1
ATOM 786 C CA . GLY A 1 103 ? -4.915 6.272 8.321 1.00 94.19 103 GLY A CA 1
ATOM 787 C C . GLY A 1 103 ? -3.553 6.931 8.491 1.00 94.19 103 GLY A C 1
ATOM 788 O O . GLY A 1 103 ? -3.378 8.126 8.263 1.00 94.19 103 GLY A O 1
ATOM 789 N N . CYS A 1 104 ? -2.576 6.116 8.854 1.00 94.25 104 CYS A N 1
ATOM 790 C CA . CYS A 1 104 ? -1.161 6.350 8.655 1.00 94.25 104 CYS A CA 1
ATOM 791 C C . CYS A 1 104 ? -0.808 5.917 7.226 1.00 94.25 104 CYS A C 1
ATOM 793 O O . CYS A 1 104 ? -0.689 4.724 6.951 1.00 94.25 104 CYS A O 1
ATOM 795 N N . VAL A 1 105 ? -0.726 6.856 6.288 1.00 91.88 105 VAL A N 1
ATOM 796 C CA . VAL A 1 105 ? -0.680 6.532 4.853 1.00 91.88 105 VAL A CA 1
ATOM 797 C C . VAL A 1 105 ? 0.710 6.684 4.244 1.00 91.88 105 VAL A C 1
ATOM 799 O O . VAL A 1 105 ? 1.531 7.477 4.706 1.00 91.88 105 VAL A O 1
ATOM 802 N N . ASP A 1 106 ? 0.922 5.958 3.147 1.00 87.19 106 ASP A N 1
ATOM 803 C CA . ASP A 1 106 ? 2.040 6.151 2.220 1.00 87.19 106 ASP A CA 1
ATOM 804 C C . ASP A 1 106 ? 3.439 5.980 2.842 1.00 87.19 106 ASP A C 1
ATOM 806 O O . ASP A 1 106 ? 4.363 6.746 2.560 1.00 87.19 106 ASP A O 1
ATOM 810 N N . GLY A 1 107 ? 3.638 4.941 3.655 1.00 91.69 107 GLY A N 1
ATOM 811 C CA . GLY A 1 107 ? 4.980 4.477 4.007 1.00 91.69 107 GLY A CA 1
ATOM 812 C C . GLY A 1 107 ? 5.626 3.755 2.823 1.00 91.69 107 GLY A C 1
ATOM 813 O O . GLY A 1 107 ? 5.214 2.646 2.488 1.00 91.69 107 GLY A O 1
ATOM 814 N N . GLN A 1 108 ? 6.619 4.361 2.169 1.00 91.62 108 GLN A N 1
ATOM 815 C CA . GLN A 1 108 ? 7.319 3.727 1.046 1.00 91.62 108 GLN A CA 1
ATOM 816 C C . GLN A 1 108 ? 8.197 2.570 1.533 1.00 91.62 108 GLN A C 1
ATOM 818 O O . GLN A 1 108 ? 8.916 2.702 2.526 1.00 91.62 108 GLN A O 1
ATOM 823 N N . LEU A 1 109 ? 8.184 1.444 0.819 1.00 90.94 109 LEU A N 1
ATOM 824 C CA . LEU A 1 109 ? 9.172 0.393 1.053 1.00 90.94 109 LEU A CA 1
ATOM 825 C C . LEU A 1 109 ? 10.543 0.825 0.506 1.00 90.94 109 LEU A C 1
ATOM 827 O O . LEU A 1 109 ? 10.604 1.269 -0.638 1.00 90.94 109 LEU A O 1
ATOM 831 N N . PRO A 1 110 ? 11.638 0.672 1.278 1.00 87.38 110 PRO A N 1
ATOM 832 C CA . PRO A 1 110 ? 12.955 1.194 0.899 1.00 87.38 110 PRO A CA 1
ATOM 833 C C . PRO A 1 110 ? 13.558 0.484 -0.319 1.00 87.38 110 PRO A C 1
ATOM 835 O O . PRO A 1 110 ? 14.204 1.122 -1.138 1.00 87.38 110 PRO A O 1
ATOM 838 N N . ASP A 1 111 ? 13.290 -0.815 -0.466 1.00 84.44 111 ASP A N 1
ATOM 839 C CA . ASP A 1 111 ? 13.773 -1.625 -1.584 1.00 84.44 111 ASP A CA 1
ATOM 840 C C . ASP A 1 111 ? 12.601 -2.411 -2.195 1.00 84.44 111 ASP A C 1
ATOM 842 O O . ASP A 1 111 ? 12.417 -3.600 -1.881 1.00 84.44 111 ASP A O 1
ATOM 846 N N . PRO A 1 112 ? 11.752 -1.769 -3.011 1.00 83.62 112 PRO A N 1
ATOM 847 C CA . PRO A 1 112 ? 10.628 -2.452 -3.627 1.00 83.62 112 PRO A CA 1
ATOM 848 C C . PRO A 1 112 ? 11.120 -3.524 -4.620 1.00 83.62 112 PRO A C 1
ATOM 850 O O . PRO A 1 112 ? 12.167 -3.359 -5.249 1.00 83.62 112 PRO A O 1
ATOM 853 N N . PRO A 1 113 ? 10.398 -4.645 -4.768 1.00 84.38 113 PRO A N 1
ATOM 854 C CA . PRO A 1 113 ? 10.658 -5.598 -5.840 1.00 84.38 113 PRO A CA 1
ATOM 855 C C . PRO A 1 113 ? 10.421 -4.955 -7.209 1.00 84.38 113 PRO A C 1
ATOM 857 O O . PRO A 1 113 ? 9.478 -4.184 -7.376 1.00 84.38 113 PRO A O 1
ATOM 860 N N . ALA A 1 114 ? 11.250 -5.321 -8.189 1.00 79.44 114 ALA A N 1
ATOM 861 C CA . ALA A 1 114 ? 11.095 -4.875 -9.575 1.00 79.44 114 ALA A CA 1
ATOM 862 C C . ALA A 1 114 ? 9.822 -5.438 -10.233 1.00 79.44 114 ALA A C 1
ATOM 864 O O . ALA A 1 114 ? 9.226 -4.806 -11.097 1.00 79.44 114 ALA A O 1
ATOM 865 N N . GLU A 1 115 ? 9.386 -6.617 -9.792 1.00 82.06 115 GLU A N 1
ATOM 866 C CA . GLU A 1 115 ? 8.207 -7.306 -10.308 1.00 82.06 115 GLU A CA 1
ATOM 867 C C . GLU A 1 115 ? 7.003 -7.133 -9.367 1.00 82.06 115 GLU A C 1
ATOM 869 O O . GLU A 1 115 ? 7.133 -6.782 -8.188 1.00 82.06 115 GLU A O 1
ATOM 874 N N . LEU A 1 116 ? 5.805 -7.405 -9.888 1.00 84.19 116 LEU A N 1
ATOM 875 C CA . LEU A 1 116 ? 4.583 -7.457 -9.095 1.00 84.19 116 LEU A CA 1
ATOM 876 C C . LEU A 1 116 ? 4.586 -8.700 -8.192 1.00 84.19 116 LEU A C 1
ATOM 878 O O . LEU A 1 116 ? 4.532 -9.826 -8.683 1.00 84.19 116 LEU A O 1
ATOM 882 N N . VAL A 1 117 ? 4.585 -8.515 -6.872 1.00 88.94 117 VAL A N 1
ATOM 883 C CA . VAL A 1 117 ? 4.625 -9.615 -5.901 1.00 88.94 117 VAL A CA 1
ATOM 884 C C . VAL A 1 117 ? 3.484 -9.492 -4.903 1.00 88.94 117 VAL A C 1
ATOM 886 O O . VAL A 1 117 ? 3.174 -8.412 -4.398 1.00 88.94 117 VAL A O 1
ATOM 889 N N . ARG A 1 118 ? 2.843 -10.623 -4.599 1.00 91.19 118 ARG A N 1
ATOM 890 C CA . ARG A 1 118 ? 1.769 -10.656 -3.604 1.00 91.19 118 ARG A CA 1
ATOM 891 C C . ARG A 1 118 ? 2.360 -10.580 -2.192 1.00 91.19 118 ARG A C 1
ATOM 893 O O . ARG A 1 118 ? 3.237 -11.385 -1.873 1.00 91.19 118 ARG A O 1
ATOM 900 N N . PRO A 1 119 ? 1.883 -9.660 -1.338 1.00 95.56 119 PRO A N 1
ATOM 901 C CA . PRO A 1 119 ? 2.323 -9.592 0.046 1.00 95.56 119 PRO A CA 1
ATOM 902 C C . PRO A 1 119 ? 1.795 -10.774 0.863 1.00 95.56 119 PRO A C 1
ATOM 904 O O . PRO A 1 119 ? 0.649 -11.197 0.708 1.00 95.56 119 PRO A O 1
ATOM 907 N N . ILE A 1 120 ? 2.631 -11.271 1.772 1.00 96.31 120 ILE A N 1
ATOM 908 C CA . ILE A 1 120 ? 2.270 -12.271 2.780 1.00 96.31 120 ILE A CA 1
ATOM 909 C C . ILE A 1 120 ? 2.258 -11.575 4.136 1.00 96.31 120 ILE A C 1
ATOM 911 O O . ILE A 1 120 ? 3.245 -10.953 4.524 1.00 96.31 120 ILE A O 1
ATOM 915 N N . PHE A 1 121 ? 1.158 -11.690 4.870 1.00 96.81 121 PHE A N 1
ATOM 916 C CA . PHE A 1 121 ? 0.985 -11.012 6.151 1.00 96.81 121 PHE A CA 1
ATOM 917 C C . PHE A 1 121 ? 1.071 -11.990 7.317 1.00 96.81 121 PHE A C 1
ATOM 919 O O . PHE A 1 121 ? 0.506 -13.082 7.261 1.00 96.81 121 PHE A O 1
ATOM 926 N N . HIS A 1 122 ? 1.749 -11.578 8.386 1.00 95.62 122 HIS A N 1
ATOM 927 C CA . HIS A 1 122 ? 1.779 -12.310 9.646 1.00 95.62 122 HIS A CA 1
ATOM 928 C C . HIS A 1 122 ? 1.912 -11.340 10.824 1.00 95.62 122 HIS A C 1
ATOM 930 O O . HIS A 1 122 ? 2.991 -10.792 11.071 1.00 95.62 122 HIS A O 1
ATOM 936 N N . GLY A 1 123 ? 0.809 -11.134 11.550 1.00 94.88 123 GLY A N 1
ATOM 937 C CA . GLY A 1 123 ? 0.733 -10.156 12.634 1.00 94.88 123 GLY A CA 1
ATOM 938 C C . GLY A 1 123 ? 1.074 -8.759 12.121 1.00 94.88 123 GLY A C 1
ATOM 939 O O . GLY A 1 123 ? 0.392 -8.223 11.252 1.00 94.88 123 GLY A O 1
ATOM 940 N N . ASP A 1 124 ? 2.180 -8.210 12.614 1.00 95.31 124 ASP A N 1
ATOM 941 C CA . ASP A 1 124 ? 2.638 -6.858 12.276 1.00 95.31 124 ASP A CA 1
ATOM 942 C C . ASP A 1 124 ? 3.685 -6.846 11.155 1.00 95.31 124 ASP A C 1
ATOM 944 O O . ASP A 1 124 ? 4.300 -5.823 10.869 1.00 95.31 124 ASP A O 1
ATOM 948 N N . THR A 1 125 ? 3.935 -7.998 10.531 1.00 96.31 125 THR A N 1
ATOM 949 C CA . THR A 1 125 ? 4.960 -8.152 9.498 1.00 96.31 125 THR A CA 1
ATOM 950 C C . THR A 1 125 ? 4.332 -8.366 8.128 1.00 96.31 125 THR A C 1
ATOM 952 O O . THR A 1 125 ? 3.483 -9.241 7.947 1.00 96.31 125 THR A O 1
ATOM 955 N N . VAL A 1 126 ? 4.821 -7.617 7.142 1.00 96.44 126 VAL A N 1
ATOM 956 C CA . VAL A 1 126 ? 4.582 -7.858 5.715 1.00 96.44 126 VAL A CA 1
ATOM 957 C C . VAL A 1 126 ? 5.827 -8.500 5.127 1.00 96.44 126 VAL A C 1
ATOM 959 O O . VAL A 1 126 ? 6.928 -7.978 5.276 1.00 96.44 126 VAL A O 1
ATOM 962 N N . SER A 1 127 ? 5.668 -9.629 4.451 1.00 96.06 127 SER A N 1
ATOM 963 C CA . SER A 1 127 ? 6.750 -10.295 3.732 1.00 96.06 127 SER A CA 1
ATOM 964 C C . SER A 1 127 ? 6.514 -10.227 2.230 1.00 96.06 127 SER A C 1
ATOM 966 O O . SER A 1 127 ? 5.411 -10.513 1.766 1.00 96.06 127 SER A O 1
ATOM 968 N N . LEU A 1 128 ? 7.551 -9.880 1.473 1.00 94.56 128 LEU A N 1
ATOM 969 C CA . LEU A 1 128 ? 7.544 -9.859 0.012 1.00 94.56 128 LEU A CA 1
ATOM 970 C C . LEU A 1 128 ? 8.571 -10.864 -0.508 1.00 94.56 128 LEU A C 1
ATOM 972 O O . LEU A 1 128 ? 9.732 -10.846 -0.091 1.00 94.56 128 LEU A O 1
ATOM 976 N N . TYR A 1 129 ? 8.149 -11.740 -1.416 1.00 92.06 129 TYR A N 1
ATOM 977 C CA . TYR A 1 129 ? 9.055 -12.641 -2.119 1.00 92.06 129 TYR A CA 1
ATOM 978 C C . TYR A 1 129 ? 9.617 -11.922 -3.340 1.00 92.06 129 TYR A C 1
ATOM 980 O O . TYR A 1 129 ? 8.869 -11.604 -4.255 1.00 92.06 129 TYR A O 1
ATOM 988 N N . VAL A 1 130 ? 10.914 -11.633 -3.337 1.00 89.69 130 VAL A N 1
ATOM 989 C CA . VAL A 1 130 ? 11.564 -10.775 -4.329 1.00 89.69 130 VAL A CA 1
ATOM 990 C C . VAL A 1 130 ? 12.576 -11.579 -5.129 1.00 89.69 130 VAL A C 1
ATOM 992 O O . VAL A 1 130 ? 13.418 -12.282 -4.567 1.00 89.69 130 VAL A O 1
ATOM 995 N N . ARG A 1 131 ? 12.517 -11.440 -6.451 1.00 86.88 131 ARG A N 1
ATOM 996 C CA . ARG A 1 131 ? 13.579 -11.864 -7.359 1.00 86.88 131 ARG A CA 1
ATOM 997 C C . ARG A 1 131 ? 14.628 -10.756 -7.412 1.00 86.88 131 ARG A C 1
ATOM 999 O O . ARG A 1 131 ? 14.303 -9.601 -7.662 1.00 86.88 131 ARG A O 1
ATOM 1006 N N . HIS A 1 132 ? 15.870 -11.094 -7.105 1.00 81.50 132 HIS A N 1
ATOM 1007 C CA . HIS A 1 132 ? 16.996 -10.174 -7.129 1.00 81.50 132 HIS A CA 1
ATOM 1008 C C . HIS A 1 132 ? 17.992 -10.665 -8.171 1.00 81.50 132 HIS A C 1
ATOM 1010 O O . HIS A 1 132 ? 18.562 -11.748 -8.040 1.00 81.50 132 HIS A O 1
ATOM 1016 N N . GLU A 1 133 ? 18.229 -9.847 -9.183 1.00 79.75 133 GLU A N 1
ATOM 1017 C CA . GLU A 1 133 ? 19.270 -10.078 -10.177 1.00 79.75 133 GLU A CA 1
ATOM 1018 C C . GLU A 1 133 ? 20.525 -9.324 -9.724 1.00 79.75 133 GLU A C 1
ATOM 1020 O O . GLU A 1 133 ? 20.466 -8.136 -9.415 1.00 79.75 133 GLU A O 1
ATOM 1025 N N . SER A 1 134 ? 21.644 -10.031 -9.570 1.00 78.12 134 SER A N 1
ATOM 1026 C CA . SER A 1 134 ? 22.953 -9.412 -9.321 1.00 78.12 134 SER A CA 1
ATOM 1027 C C . SER A 1 134 ? 23.768 -9.518 -10.602 1.00 78.12 134 SER A C 1
ATOM 1029 O O . SER A 1 134 ? 23.820 -10.593 -11.206 1.00 78.12 134 SER A O 1
ATOM 1031 N N . ALA A 1 135 ? 24.408 -8.426 -11.023 1.00 72.31 135 ALA A N 1
ATOM 1032 C CA . ALA A 1 135 ? 25.306 -8.437 -12.170 1.00 72.31 135 ALA A CA 1
ATOM 1033 C C . ALA A 1 135 ? 26.538 -9.302 -11.843 1.00 72.31 135 ALA A C 1
ATOM 1035 O O . ALA A 1 135 ? 27.495 -8.825 -11.243 1.00 72.31 135 ALA A O 1
ATOM 1036 N N . GLY A 1 136 ? 26.486 -10.587 -12.202 1.00 79.62 136 GLY A N 1
ATOM 1037 C CA . GLY A 1 136 ? 27.579 -11.550 -12.020 1.00 79.62 136 GLY A CA 1
ATOM 1038 C C . GLY A 1 136 ? 27.242 -12.783 -11.174 1.00 79.62 136 GLY A C 1
ATOM 1039 O O . GLY A 1 136 ? 27.842 -13.827 -11.406 1.00 79.62 136 GLY A O 1
ATOM 1040 N N . ASP A 1 137 ? 26.247 -12.718 -10.277 1.00 77.00 137 ASP A N 1
ATOM 1041 C CA . ASP A 1 137 ? 25.929 -13.827 -9.345 1.00 77.00 137 ASP A CA 1
ATOM 1042 C C . ASP A 1 137 ? 24.658 -14.614 -9.712 1.00 77.00 137 ASP A C 1
ATOM 1044 O O . ASP A 1 137 ? 24.185 -15.460 -8.950 1.00 77.00 137 ASP A O 1
ATOM 1048 N N . GLY A 1 138 ? 24.068 -14.324 -10.873 1.00 84.25 138 GLY A N 1
ATOM 1049 C CA . GLY A 1 138 ? 22.825 -14.944 -11.319 1.00 84.25 138 GLY A CA 1
ATOM 1050 C C . GLY A 1 138 ? 21.577 -14.416 -10.601 1.00 84.25 138 GLY A C 1
ATOM 1051 O O . GLY A 1 138 ? 21.546 -13.319 -10.035 1.00 84.25 138 GLY A O 1
ATOM 1052 N N . VAL A 1 139 ? 20.501 -15.197 -10.686 1.00 87.31 139 VAL A N 1
ATOM 1053 C CA . VAL A 1 139 ? 19.182 -14.862 -10.137 1.00 87.31 139 VAL A CA 1
ATOM 1054 C C . VAL A 1 139 ? 19.050 -15.492 -8.755 1.00 87.31 139 VAL A C 1
ATOM 1056 O O . VAL A 1 139 ? 19.125 -16.713 -8.623 1.00 87.31 139 VAL A O 1
ATOM 1059 N N . ARG A 1 140 ? 18.790 -14.678 -7.726 1.00 88.12 140 ARG A N 1
ATOM 1060 C CA . ARG A 1 140 ? 18.486 -15.159 -6.370 1.00 88.12 140 ARG A CA 1
ATOM 1061 C C . ARG A 1 140 ? 17.083 -14.747 -5.952 1.00 88.12 140 ARG A C 1
ATOM 1063 O O . ARG A 1 140 ? 16.628 -13.649 -6.259 1.00 88.12 140 ARG A O 1
ATOM 1070 N N . HIS A 1 141 ? 16.413 -15.608 -5.201 1.00 88.56 141 HIS A N 1
ATOM 1071 C CA . HIS A 1 141 ? 15.130 -15.287 -4.591 1.00 88.56 141 HIS A CA 1
ATOM 107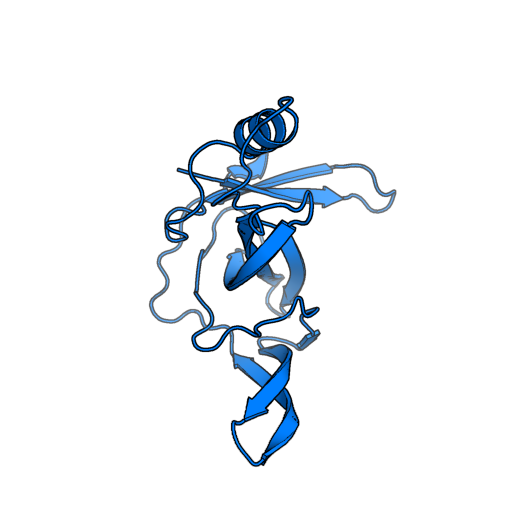2 C C . HIS A 1 141 ? 15.321 -15.000 -3.107 1.00 88.56 141 HIS A C 1
ATOM 1074 O O . HIS A 1 141 ? 15.947 -15.783 -2.393 1.00 88.56 141 HIS A O 1
ATOM 1080 N N . VAL A 1 142 ? 14.785 -13.877 -2.639 1.00 90.75 142 VAL A N 1
ATOM 1081 C CA . VAL A 1 142 ? 14.889 -13.445 -1.244 1.00 90.75 142 VAL A CA 1
ATOM 1082 C C . VAL A 1 142 ? 13.505 -13.153 -0.683 1.00 90.75 142 VAL A C 1
ATOM 1084 O O . VAL A 1 142 ? 12.674 -12.525 -1.333 1.00 90.75 142 VAL A O 1
ATOM 1087 N N . LEU A 1 143 ? 13.250 -13.593 0.547 1.00 93.06 143 LEU A N 1
ATOM 1088 C CA . LEU A 1 143 ? 12.055 -13.203 1.289 1.00 93.06 143 LEU A CA 1
ATOM 1089 C C . LEU A 1 143 ? 12.405 -12.004 2.169 1.00 93.06 143 LEU A C 1
ATOM 1091 O O . LEU A 1 143 ? 13.089 -12.154 3.182 1.00 93.06 143 LEU A O 1
ATOM 1095 N N . ARG A 1 144 ? 11.941 -10.814 1.787 1.00 94.00 144 ARG A N 1
ATOM 1096 C CA . ARG A 1 144 ? 12.106 -9.602 2.597 1.00 94.00 144 ARG A CA 1
ATOM 1097 C C . ARG A 1 144 ? 10.955 -9.485 3.578 1.00 94.00 144 ARG A C 1
ATOM 1099 O O . ARG A 1 144 ? 9.814 -9.737 3.206 1.00 94.00 144 ARG A O 1
ATOM 1106 N N . LYS A 1 145 ? 11.256 -9.103 4.817 1.00 95.50 145 LYS A N 1
ATOM 1107 C CA . LYS A 1 145 ? 10.278 -8.916 5.892 1.00 95.50 145 LYS A CA 1
ATOM 1108 C C . LYS A 1 145 ? 10.336 -7.473 6.370 1.00 95.50 145 LYS A C 1
ATOM 1110 O O . LYS A 1 145 ? 11.416 -6.973 6.666 1.0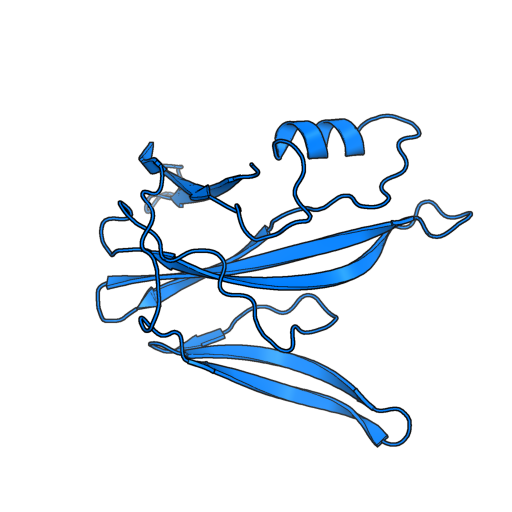0 95.50 145 LYS A O 1
ATOM 1115 N N . TYR A 1 146 ? 9.177 -6.842 6.472 1.00 95.06 146 TYR A N 1
ATOM 1116 C CA . TYR A 1 146 ? 9.011 -5.463 6.904 1.00 95.06 146 TYR A CA 1
ATOM 1117 C C . TYR A 1 146 ? 8.095 -5.441 8.121 1.00 95.06 146 TYR A C 1
ATOM 1119 O O . TYR A 1 146 ? 6.959 -5.913 8.050 1.00 95.06 146 TYR A O 1
ATOM 1127 N N . LEU A 1 147 ? 8.591 -4.906 9.234 1.00 95.56 147 LEU A N 1
ATOM 1128 C CA . LEU A 1 147 ? 7.777 -4.646 10.415 1.00 95.56 147 LEU A CA 1
ATOM 1129 C C . LEU A 1 147 ? 6.995 -3.348 10.199 1.00 95.56 147 LEU A C 1
ATOM 1131 O O . LEU A 1 147 ? 7.590 -2.298 9.956 1.00 95.56 147 LEU A O 1
ATOM 1135 N N . VAL A 1 148 ? 5.672 -3.416 10.301 1.00 94.69 148 VAL A N 1
ATOM 1136 C CA . VAL A 1 148 ? 4.797 -2.247 10.202 1.00 94.69 148 VAL A CA 1
ATOM 1137 C C . VAL A 1 148 ? 4.737 -1.570 11.565 1.00 94.69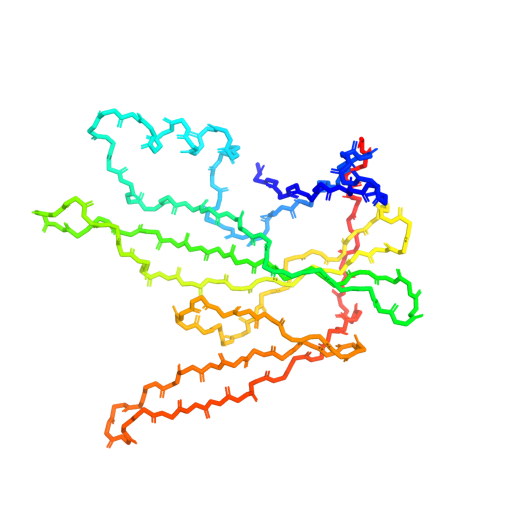 148 VAL A C 1
ATOM 1139 O O . VAL A 1 148 ? 4.276 -2.163 12.539 1.00 94.69 148 VAL A O 1
ATOM 1142 N N . SER A 1 149 ? 5.212 -0.326 11.634 1.00 92.62 149 SER A N 1
ATOM 1143 C CA . SER A 1 149 ? 5.326 0.427 12.882 1.00 92.62 149 SER A CA 1
ATOM 1144 C C . SER A 1 149 ? 4.511 1.718 12.880 1.00 92.62 149 SER A C 1
ATOM 1146 O O . SER A 1 149 ? 4.354 2.382 11.861 1.00 92.62 149 SER A O 1
ATOM 1148 N N . GLU A 1 150 ? 4.052 2.051 14.085 1.00 91.88 150 GLU A N 1
ATOM 1149 C CA . GLU A 1 150 ? 3.436 3.310 14.529 1.00 91.88 150 GLU A CA 1
ATOM 1150 C C . GLU A 1 150 ? 4.300 4.556 14.380 1.00 91.88 150 GLU A C 1
ATOM 1152 O O . GLU A 1 150 ? 3.844 5.697 14.276 1.00 91.88 150 GLU A O 1
ATOM 1157 N N . THR A 1 151 ? 5.593 4.307 14.563 1.00 92.69 151 THR A N 1
ATOM 1158 C CA . THR A 1 151 ? 6.525 5.308 15.056 1.00 92.69 151 THR A CA 1
ATOM 1159 C C . THR A 1 151 ? 6.739 6.400 14.024 1.00 92.69 151 THR A C 1
ATOM 1161 O O . THR A 1 151 ? 7.110 6.131 12.886 1.00 92.69 151 THR A O 1
ATOM 1164 N N . GLY A 1 152 ? 6.538 7.650 14.445 1.00 87.81 152 GLY A N 1
ATOM 1165 C CA . GLY A 1 152 ? 6.692 8.816 13.577 1.00 87.81 152 GLY A CA 1
ATOM 1166 C C . GLY A 1 152 ? 5.528 9.029 12.612 1.00 87.81 152 GLY A C 1
ATOM 1167 O O . GLY A 1 152 ? 5.642 9.866 11.716 1.00 87.81 152 GLY A O 1
ATOM 1168 N N . CYS A 1 153 ? 4.418 8.301 12.771 1.00 90.56 153 CYS A N 1
ATOM 1169 C CA . CYS A 1 153 ? 3.301 8.466 11.866 1.00 90.56 153 CYS A CA 1
ATOM 1170 C C . CYS A 1 153 ? 2.416 9.672 12.189 1.00 90.56 153 CYS A C 1
ATOM 1172 O O . CYS A 1 153 ? 2.040 9.920 13.334 1.00 90.56 153 CYS A O 1
ATOM 1174 N N . GLN A 1 154 ? 2.026 10.381 11.132 1.00 92.31 154 GLN A N 1
ATOM 1175 C CA . GLN A 1 154 ? 0.957 11.363 11.159 1.00 92.31 154 GLN A CA 1
ATOM 1176 C C . GLN A 1 154 ? -0.334 10.698 10.680 1.00 92.31 154 GLN A C 1
ATOM 1178 O O . GLN A 1 154 ? -0.459 10.341 9.509 1.00 92.31 154 GLN A O 1
ATOM 1183 N N . TRP A 1 155 ? -1.289 10.548 11.591 1.00 93.06 155 TRP A N 1
ATOM 1184 C CA . TRP A 1 155 ? -2.610 10.017 11.279 1.00 93.06 155 TRP A CA 1
ATOM 1185 C C . TRP A 1 155 ? -3.454 11.074 10.572 1.00 93.06 155 TRP A C 1
ATOM 1187 O O . TRP A 1 155 ? -3.624 12.186 11.072 1.00 93.06 155 TRP A O 1
ATOM 1197 N N . LEU A 1 156 ? -3.975 10.719 9.401 1.00 93.19 156 LEU A N 1
ATOM 1198 C CA . LEU A 1 156 ? -4.850 11.564 8.597 1.00 93.19 156 LEU A CA 1
ATOM 1199 C C . LEU A 1 156 ? -6.269 10.991 8.607 1.00 93.19 156 LEU A C 1
ATOM 1201 O O . LEU A 1 156 ? -6.418 9.769 8.633 1.00 93.19 156 LEU A O 1
ATOM 1205 N N . PRO A 1 157 ? -7.317 11.829 8.560 1.00 92.25 157 PRO A N 1
ATOM 1206 C CA . PRO A 1 157 ? -8.666 11.349 8.293 1.00 92.25 157 PRO A CA 1
ATOM 1207 C C . PRO A 1 157 ? -8.705 10.578 6.972 1.00 92.25 157 PRO A C 1
ATOM 1209 O O . PRO A 1 157 ? -8.122 11.020 5.979 1.00 92.25 157 PRO A O 1
ATOM 1212 N N . VAL A 1 158 ? -9.402 9.445 6.955 1.00 89.06 158 VAL A N 1
ATOM 1213 C CA . VAL A 1 158 ? -9.704 8.713 5.720 1.00 89.06 158 VAL A CA 1
ATOM 1214 C C . VAL A 1 158 ? -11.202 8.807 5.465 1.00 89.06 158 VAL A C 1
ATOM 1216 O O . VAL A 1 158 ? -12.010 8.762 6.394 1.00 89.06 158 VAL A O 1
ATOM 1219 N N . GLY A 1 159 ? -11.587 9.017 4.209 1.00 76.44 159 GLY A N 1
ATOM 1220 C CA . GLY A 1 159 ? -12.999 9.147 3.861 1.00 76.44 159 GLY A CA 1
ATOM 1221 C C . GLY A 1 159 ? -13.689 7.799 4.024 1.00 76.44 159 GLY A C 1
ATOM 1222 O O . GLY A 1 159 ? -13.240 6.825 3.426 1.00 76.44 159 GLY A O 1
ATOM 1223 N N . SER A 1 160 ? -14.766 7.735 4.802 1.00 68.50 160 SER A N 1
ATOM 1224 C CA . SER A 1 160 ? -15.675 6.588 4.819 1.00 68.50 160 SER A CA 1
ATOM 1225 C C . SER A 1 160 ? -17.035 7.035 4.293 1.00 68.50 160 SER A C 1
ATOM 1227 O O . SER A 1 160 ? -17.568 8.061 4.719 1.00 68.50 160 SER A O 1
ATOM 1229 N N . GLY A 1 161 ? -17.555 6.307 3.307 1.00 55.72 161 GLY A N 1
ATOM 1230 C CA . GLY A 1 161 ? -18.819 6.598 2.630 1.00 55.72 161 GLY A CA 1
ATOM 1231 C C . GLY A 1 161 ? -19.467 5.352 2.059 1.00 55.72 161 GLY A C 1
ATOM 1232 O O . GLY A 1 161 ? -18.777 4.307 1.950 1.00 55.72 161 GLY A O 1
#

Secondary structure (DSSP, 8-state):
--EEEEEEE-TTS-EEEEEEEE-TT-SS--S-HHHHHHHHTSTT---TT-EEEEEEEEEE-TTS-EEEEEEEEEEEE-TTSS-EEEEEEEEEEEEE-TTSSEEEEEEE-SS--SS----EEETTEEEEEEEEEETTTEEEEEEEEEE---TT--EEE-EE-